Protein AF-A0A3M1NIL3-F1 (afdb_monomer_lite)

Secondary structure (DSSP, 8-state):
--------------TT--------------EEEE--SSGGG--HHHHHHHHTSSS-EEEEEE-HHHHHHHHHTT-HHHHHHHHTSSGGGTTTTT---HHHHHHHHHHHHHHHHGGGT------S-GGGS-EEEEE-TTS-EEEEEEEE-SSHHHHHHHHHHHHHHHHHTT-

Radius of gyration: 20.97 Å; chains: 1; bounding box: 66×28×51 Å

Structure (mmCIF, N/CA/C/O backbone):
data_AF-A0A3M1NIL3-F1
#
_entry.id   AF-A0A3M1NIL3-F1
#
loop_
_atom_site.group_PDB
_atom_site.id
_atom_site.type_symbol
_atom_site.label_atom_id
_atom_site.label_alt_id
_atom_site.label_comp_id
_atom_site.label_asym_id
_atom_site.label_entity_id
_atom_site.label_seq_id
_atom_site.pdbx_PDB_ins_code
_atom_site.Cartn_x
_atom_site.Cartn_y
_atom_site.Cartn_z
_atom_site.occupancy
_atom_site.B_iso_or_equiv
_atom_site.auth_seq_id
_atom_site.auth_comp_id
_atom_site.auth_asym_id
_atom_site.auth_atom_id
_atom_site.pdbx_PDB_model_num
ATOM 1 N N . MET A 1 1 ? -38.775 -13.464 -5.225 1.00 39.12 1 MET A N 1
ATOM 2 C CA . MET A 1 1 ? -39.521 -13.575 -3.953 1.00 39.12 1 MET A CA 1
ATOM 3 C C . MET A 1 1 ? -38.497 -13.479 -2.825 1.00 39.12 1 MET A C 1
ATOM 5 O O . MET A 1 1 ? -37.779 -14.438 -2.595 1.00 39.12 1 MET A O 1
ATOM 9 N N . GLY A 1 2 ? -38.300 -12.293 -2.242 1.00 37.50 2 GLY A N 1
ATOM 10 C CA . GLY A 1 2 ? -37.271 -12.039 -1.225 1.00 37.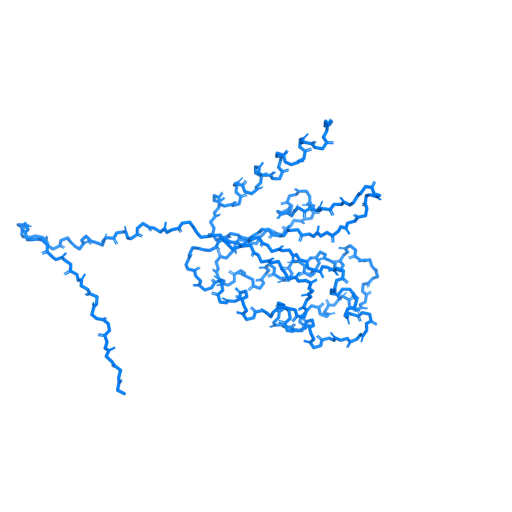50 2 GLY A CA 1
ATOM 11 C C . GLY A 1 2 ? -37.900 -11.367 -0.010 1.00 37.50 2 GLY A C 1
ATOM 12 O O . GLY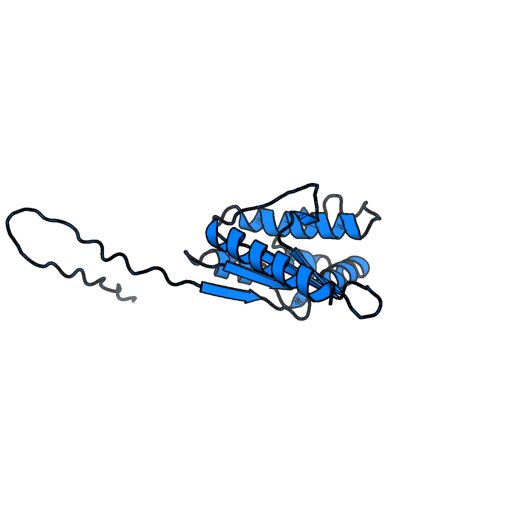 A 1 2 ? -38.488 -10.297 -0.135 1.00 37.50 2 GLY A O 1
ATOM 13 N N . MET A 1 3 ? -37.832 -12.029 1.143 1.00 33.31 3 MET A N 1
ATOM 14 C CA . MET A 1 3 ? -38.324 -11.519 2.425 1.00 33.31 3 MET A CA 1
ATOM 15 C C . MET A 1 3 ? -37.466 -10.335 2.903 1.00 33.31 3 MET A C 1
ATOM 17 O O . MET A 1 3 ? -36.238 -10.430 2.851 1.00 33.31 3 MET A O 1
ATOM 21 N N . PRO A 1 4 ? -38.051 -9.250 3.442 1.00 44.62 4 PRO A N 1
ATOM 22 C CA . PRO A 1 4 ? -37.269 -8.211 4.089 1.00 44.62 4 PRO A CA 1
ATOM 23 C C . PRO A 1 4 ? -36.916 -8.634 5.522 1.00 44.62 4 PRO A C 1
ATOM 25 O O . PRO A 1 4 ? -37.775 -9.039 6.309 1.00 44.62 4 PRO A O 1
ATOM 28 N N . ILE A 1 5 ? -35.638 -8.504 5.876 1.00 45.06 5 ILE A N 1
ATOM 29 C CA . ILE A 1 5 ? -35.123 -8.714 7.233 1.00 45.06 5 ILE A CA 1
ATOM 30 C C . ILE A 1 5 ? -35.705 -7.619 8.142 1.00 45.06 5 ILE A C 1
ATOM 32 O O . ILE A 1 5 ? -35.347 -6.443 8.037 1.00 45.06 5 ILE A O 1
ATOM 36 N N . LYS A 1 6 ? -36.617 -7.990 9.048 1.00 42.59 6 LYS A N 1
ATOM 37 C CA . LYS A 1 6 ? -37.174 -7.073 10.053 1.00 42.59 6 LYS A CA 1
ATOM 38 C C . LYS A 1 6 ? -36.101 -6.720 11.089 1.00 42.59 6 LYS A C 1
ATOM 40 O O . LYS A 1 6 ? -35.757 -7.536 11.937 1.00 42.59 6 LYS A O 1
ATOM 45 N N . LYS A 1 7 ? -35.612 -5.475 11.074 1.00 44.44 7 LYS A N 1
ATOM 46 C CA . LYS A 1 7 ? -34.838 -4.900 12.188 1.00 44.44 7 LYS A CA 1
ATOM 47 C C . LYS A 1 7 ? -35.743 -4.794 13.426 1.00 44.44 7 LYS A C 1
ATOM 49 O O . LYS A 1 7 ? -36.651 -3.965 13.442 1.00 44.44 7 LYS A O 1
ATOM 54 N N . SER A 1 8 ? -35.516 -5.600 14.466 1.00 42.59 8 SER A N 1
ATOM 55 C CA . SER A 1 8 ? -36.271 -5.474 15.720 1.00 42.59 8 SER A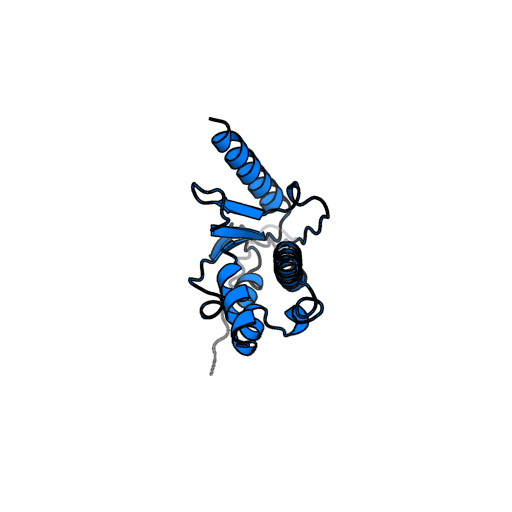 CA 1
ATOM 56 C C . SER A 1 8 ? -35.770 -4.265 16.517 1.00 42.59 8 SER A C 1
ATOM 58 O O . SER A 1 8 ? -34.682 -4.299 17.094 1.00 42.59 8 SER A O 1
ATOM 60 N N . ARG A 1 9 ? -36.557 -3.188 16.566 1.00 46.97 9 ARG A N 1
ATOM 61 C CA . ARG A 1 9 ? -36.348 -2.086 17.515 1.00 46.97 9 ARG A CA 1
ATOM 62 C C . ARG A 1 9 ? -37.021 -2.462 18.837 1.00 46.97 9 ARG A C 1
ATOM 64 O O . ARG A 1 9 ? -38.234 -2.646 18.867 1.00 46.97 9 ARG A O 1
ATOM 71 N N . ARG A 1 10 ? -36.254 -2.591 19.924 1.00 53.38 10 ARG A N 1
ATOM 72 C CA . ARG A 1 10 ? -36.818 -2.746 21.275 1.00 53.38 10 ARG A CA 1
ATOM 73 C C . ARG A 1 10 ? -37.186 -1.364 21.807 1.00 53.38 10 ARG A C 1
ATOM 75 O O . ARG A 1 10 ? -36.309 -0.540 22.034 1.00 53.38 10 ARG A O 1
ATOM 82 N N . PHE A 1 11 ? -38.479 -1.126 21.997 1.00 43.75 11 PHE A N 1
ATOM 83 C CA . PHE A 1 11 ? -39.001 0.058 22.671 1.00 43.75 11 PHE A CA 1
ATOM 84 C C . PHE A 1 11 ? -39.294 -0.292 24.130 1.00 43.75 11 PHE A C 1
ATOM 86 O O . PHE A 1 11 ? -40.070 -1.204 24.402 1.00 43.75 11 PHE A O 1
ATOM 93 N N . VAL A 1 12 ? -38.679 0.427 25.069 1.00 51.00 12 VAL A N 1
ATOM 94 C CA . VAL A 1 12 ? -39.013 0.345 26.497 1.00 51.00 12 VAL A CA 1
ATOM 95 C C . VAL A 1 12 ? -39.760 1.617 26.874 1.00 51.00 12 VAL A C 1
ATOM 97 O O . VAL A 1 12 ? -39.297 2.725 26.613 1.00 51.00 12 VAL A O 1
ATOM 100 N N . ARG A 1 13 ? -40.948 1.456 27.458 1.00 37.19 13 ARG A N 1
ATOM 101 C CA . ARG A 1 13 ? -41.857 2.552 27.795 1.00 37.19 13 ARG A CA 1
ATOM 102 C C . ARG A 1 13 ? -41.525 3.080 29.197 1.00 37.19 13 ARG A C 1
ATOM 104 O O . ARG A 1 13 ? -41.830 2.421 30.185 1.00 37.19 13 ARG A O 1
ATOM 111 N N . ARG A 1 14 ? -40.938 4.275 29.296 1.00 42.56 14 ARG A N 1
ATOM 112 C CA . ARG A 1 14 ? -40.959 5.112 30.512 1.00 42.56 14 ARG A CA 1
ATOM 113 C C . ARG A 1 14 ? -41.290 6.552 30.103 1.00 42.56 14 ARG A C 1
ATOM 115 O O . ARG A 1 14 ? -40.636 7.092 29.224 1.00 42.56 14 ARG A O 1
ATOM 122 N N . SER A 1 15 ? -42.374 7.080 30.677 1.00 48.31 15 SER A N 1
ATOM 123 C CA . SER A 1 15 ? -42.879 8.470 30.648 1.00 48.31 15 SER A CA 1
ATOM 124 C C . SER A 1 15 ? -42.486 9.376 29.460 1.00 48.31 15 SER A C 1
ATOM 126 O O . SER A 1 15 ? -41.380 9.902 29.388 1.00 48.31 15 SER A O 1
ATOM 128 N N . THR A 1 16 ? -43.465 9.616 28.584 1.00 44.72 16 THR A N 1
ATOM 129 C CA . THR A 1 16 ? -43.720 10.841 27.784 1.00 44.72 16 THR A CA 1
ATOM 130 C C . THR A 1 16 ? -42.608 11.482 26.939 1.00 44.72 16 THR A C 1
ATOM 132 O O . THR A 1 16 ? -42.825 12.555 26.381 1.00 44.72 16 THR A O 1
ATOM 135 N N . LYS A 1 17 ? -41.463 10.833 26.722 1.00 39.94 17 LYS A N 1
ATOM 136 C CA . LYS A 1 17 ? -40.488 11.273 25.713 1.00 39.94 17 LYS A CA 1
ATOM 137 C C . LYS A 1 17 ? -39.913 10.063 24.986 1.00 39.94 17 LYS A C 1
ATOM 139 O O . LYS A 1 17 ? -39.274 9.209 25.595 1.00 39.94 17 LYS A O 1
ATOM 144 N N . TRP A 1 18 ? -40.154 9.977 23.678 1.00 42.78 18 TRP A N 1
ATOM 145 C CA . TRP A 1 18 ? -39.521 8.975 22.823 1.00 42.78 18 TRP A CA 1
ATOM 146 C C . TRP A 1 18 ? -38.035 9.314 22.699 1.00 42.78 18 TRP A C 1
ATOM 148 O O . TRP A 1 18 ? -37.637 10.100 21.845 1.00 42.78 18 TRP A O 1
ATOM 158 N N . ILE A 1 19 ? -37.203 8.749 23.570 1.00 50.81 19 ILE A N 1
ATOM 159 C CA . ILE A 1 19 ? -35.760 8.720 23.347 1.00 50.81 19 ILE A CA 1
ATOM 160 C C . ILE A 1 19 ? -35.505 7.470 22.516 1.00 50.81 19 ILE A C 1
ATOM 162 O O . ILE A 1 19 ? -35.615 6.347 23.010 1.00 50.81 19 ILE A O 1
ATOM 166 N N . ALA A 1 20 ? -35.207 7.658 21.232 1.00 45.84 20 ALA A N 1
ATOM 167 C CA . ALA A 1 20 ? -34.585 6.607 20.450 1.00 45.84 20 ALA A CA 1
ATOM 168 C C . ALA A 1 20 ? -33.218 6.337 21.084 1.00 45.84 20 ALA A C 1
ATOM 170 O O . ALA A 1 20 ? -32.259 7.070 20.859 1.00 45.84 20 ALA A O 1
ATOM 171 N N . ILE A 1 21 ? -33.134 5.307 21.922 1.00 49.81 21 ILE A N 1
ATOM 172 C CA . ILE A 1 21 ? -31.847 4.740 22.292 1.00 49.81 21 ILE A CA 1
ATOM 173 C C . ILE A 1 21 ? -31.420 3.965 21.050 1.00 49.81 21 ILE A C 1
ATOM 175 O O . ILE A 1 21 ? -31.774 2.799 20.871 1.00 49.81 21 ILE A O 1
ATOM 179 N N . GLU A 1 22 ? -30.729 4.642 20.133 1.00 49.47 22 GLU A N 1
ATOM 180 C CA . GLU A 1 22 ? -29.873 3.930 19.199 1.00 49.47 22 GLU A CA 1
ATOM 181 C C . GLU A 1 22 ? -28.929 3.105 20.063 1.00 49.47 22 GLU A C 1
ATOM 183 O O . GLU A 1 22 ? -28.050 3.634 20.746 1.00 49.47 22 GLU A O 1
ATOM 188 N N . ALA A 1 23 ? -29.146 1.793 20.089 1.00 48.16 23 ALA A N 1
ATOM 189 C CA . ALA A 1 23 ? -28.122 0.888 20.548 1.00 48.16 23 ALA A CA 1
ATOM 190 C C . ALA A 1 23 ? -26.914 1.158 19.648 1.00 48.16 23 ALA A C 1
ATOM 192 O O . ALA A 1 23 ? -26.902 0.747 18.486 1.00 48.16 23 ALA A O 1
ATOM 193 N N . LYS A 1 24 ? -25.928 1.897 20.171 1.00 54.00 24 LYS A N 1
ATOM 194 C CA . LYS A 1 24 ? -24.574 1.943 19.626 1.00 54.00 24 LYS A CA 1
ATOM 195 C C . LYS A 1 24 ? -24.124 0.486 19.608 1.00 54.00 24 LYS A C 1
ATOM 197 O O . LYS A 1 24 ? -23.657 -0.032 20.617 1.00 54.00 24 LYS A O 1
ATOM 202 N N . CYS A 1 25 ? -24.351 -0.207 18.494 1.00 46.06 25 CYS A N 1
ATOM 203 C CA . CYS A 1 25 ? -23.734 -1.498 18.254 1.00 46.06 25 CYS A CA 1
ATOM 204 C C . CYS A 1 25 ? -22.241 -1.206 18.320 1.00 46.06 25 CYS A C 1
ATOM 206 O O . CYS A 1 25 ? -21.727 -0.475 17.470 1.00 46.06 25 CYS A O 1
ATOM 208 N N . GLY A 1 26 ? -21.595 -1.637 19.407 1.00 57.47 26 GLY A N 1
ATOM 209 C CA . GLY A 1 26 ? -20.176 -1.411 19.633 1.00 57.47 26 GLY A CA 1
ATOM 210 C C . GLY A 1 26 ? -19.441 -1.847 18.378 1.00 57.47 26 GLY A C 1
ATOM 211 O O . GLY A 1 26 ? -19.541 -3.002 17.977 1.00 57.47 26 GLY A O 1
ATOM 212 N N . GLY A 1 27 ? -18.816 -0.900 17.680 1.00 68.00 27 GLY A N 1
ATOM 213 C CA . GLY A 1 27 ? -18.130 -1.234 16.442 1.00 68.00 27 GLY A CA 1
ATOM 214 C C . GLY A 1 27 ? -16.987 -2.187 16.764 1.00 68.00 27 GLY A C 1
ATOM 215 O O . GLY A 1 27 ? -16.198 -1.893 17.660 1.00 68.00 27 GLY A O 1
ATOM 216 N N . SER A 1 28 ? -16.904 -3.309 16.053 1.00 74.75 28 SER A N 1
ATOM 217 C CA . SER A 1 28 ? -15.765 -4.213 16.169 1.00 74.75 28 SER A CA 1
ATOM 218 C C . SER A 1 28 ? -14.495 -3.544 15.638 1.00 74.75 28 SER A C 1
ATOM 220 O O . SER A 1 28 ? -14.544 -2.701 14.733 1.00 74.75 28 SER A O 1
ATOM 222 N N . LEU A 1 29 ? -13.358 -3.911 16.227 1.00 83.94 29 LEU A N 1
ATOM 223 C CA . LEU A 1 29 ? -12.047 -3.680 15.636 1.00 83.94 29 LEU A CA 1
ATOM 224 C C . LEU A 1 29 ? -11.828 -4.788 14.605 1.00 83.94 29 LEU A C 1
ATOM 226 O O . LEU A 1 29 ? -11.695 -5.947 14.989 1.00 83.94 29 LEU A O 1
ATOM 230 N N . ASN A 1 30 ? -11.829 -4.447 13.317 1.00 92.62 30 ASN A N 1
ATOM 231 C CA . ASN A 1 30 ? -11.536 -5.410 12.259 1.00 92.62 30 ASN A CA 1
ATOM 232 C C . ASN A 1 30 ? -10.206 -5.042 11.607 1.00 92.62 30 ASN A C 1
ATOM 234 O O . ASN A 1 30 ? -9.999 -3.890 11.224 1.00 92.62 30 ASN A O 1
ATOM 238 N N . LEU A 1 31 ? -9.335 -6.037 11.487 1.00 95.00 31 LEU A N 1
ATOM 239 C CA . LEU A 1 31 ? -8.041 -5.944 10.832 1.00 95.00 31 LEU A CA 1
ATOM 240 C C . LEU A 1 31 ? -7.935 -7.102 9.843 1.00 95.00 31 LEU A C 1
ATOM 242 O O . LEU A 1 31 ? -8.099 -8.257 10.235 1.00 95.00 31 LEU A O 1
ATOM 246 N N . ALA A 1 32 ? -7.645 -6.796 8.584 1.00 96.81 32 ALA A N 1
ATOM 247 C CA . ALA A 1 32 ? -7.315 -7.795 7.578 1.00 96.81 32 ALA A CA 1
ATOM 248 C C . ALA A 1 32 ? -5.810 -7.773 7.294 1.00 96.81 32 ALA A C 1
ATOM 250 O O . ALA A 1 32 ? -5.231 -6.715 7.041 1.00 96.81 32 ALA A O 1
ATOM 251 N N . PHE A 1 33 ? -5.185 -8.947 7.301 1.00 96.56 33 PHE A N 1
ATOM 252 C CA . PHE A 1 33 ? -3.857 -9.133 6.734 1.00 96.56 33 PHE A CA 1
ATOM 253 C C . PHE A 1 33 ? -4.014 -9.700 5.323 1.00 96.56 33 PHE A C 1
ATOM 255 O O . PHE A 1 33 ? -4.592 -10.770 5.147 1.00 96.56 33 PHE A O 1
ATOM 262 N N . VAL A 1 34 ? -3.567 -8.944 4.324 1.00 96.56 34 VAL A N 1
ATOM 263 C CA . VAL A 1 34 ? -3.663 -9.301 2.909 1.00 96.56 34 VAL A CA 1
ATOM 264 C C . VAL A 1 34 ? -2.271 -9.671 2.421 1.00 96.56 34 VAL A C 1
ATOM 266 O O . VAL A 1 34 ? -1.412 -8.798 2.292 1.00 96.56 34 VAL A O 1
ATOM 269 N N . ASP A 1 35 ? -2.065 -10.956 2.158 1.00 94.94 35 ASP A N 1
ATOM 270 C CA . ASP A 1 35 ? -0.761 -11.523 1.817 1.00 94.94 35 ASP A CA 1
ATOM 271 C C . ASP A 1 35 ? -0.832 -12.319 0.509 1.00 94.94 35 ASP A C 1
ATOM 273 O O . ASP A 1 35 ? -1.070 -13.526 0.534 1.00 94.94 35 ASP A O 1
ATOM 277 N N . PRO A 1 36 ? -0.738 -11.647 -0.649 1.00 93.56 36 PRO A N 1
ATOM 278 C CA . PRO A 1 36 ? -0.718 -12.340 -1.928 1.00 93.56 36 PRO A CA 1
ATOM 279 C C . PRO A 1 36 ? 0.664 -12.940 -2.219 1.00 93.56 36 PRO A C 1
ATOM 281 O O . PRO A 1 36 ? 1.681 -12.302 -1.933 1.00 93.56 36 PRO A O 1
ATOM 284 N N . GLU A 1 37 ? 0.720 -14.116 -2.858 1.00 88.31 37 GLU A N 1
ATOM 285 C CA . GLU A 1 37 ? 2.000 -14.682 -3.317 1.00 88.31 37 GLU A CA 1
ATOM 286 C C . GLU A 1 37 ? 2.601 -13.828 -4.446 1.00 88.31 37 GLU A C 1
ATOM 288 O O . GLU A 1 37 ? 3.811 -13.579 -4.490 1.00 88.31 37 GLU A O 1
ATOM 293 N N . GLY A 1 38 ? 1.746 -13.299 -5.324 1.00 90.19 38 GLY A N 1
ATOM 294 C CA . GLY A 1 38 ? 2.108 -12.312 -6.332 1.00 90.19 38 GLY A CA 1
ATOM 295 C C . GLY A 1 38 ? 0.961 -11.365 -6.700 1.00 90.19 38 GLY A C 1
ATOM 296 O O . GLY A 1 38 ? -0.160 -11.496 -6.220 1.00 90.19 38 GLY A O 1
ATOM 297 N N . PRO A 1 39 ? 1.205 -10.381 -7.584 1.00 91.38 39 PRO A N 1
ATOM 298 C CA . PRO A 1 39 ? 0.168 -9.439 -8.008 1.00 91.38 39 PRO A CA 1
ATOM 299 C C . PRO A 1 39 ? -0.995 -10.118 -8.743 1.00 91.38 39 PRO A C 1
ATOM 301 O O . PRO A 1 39 ? -2.079 -9.549 -8.808 1.00 91.38 39 PRO A O 1
ATOM 304 N N . GLU A 1 40 ? -0.771 -11.321 -9.278 1.00 94.12 40 GLU A N 1
ATOM 305 C CA . GLU A 1 40 ? -1.784 -12.123 -9.972 1.00 94.12 40 GLU A CA 1
ATOM 306 C C . GLU A 1 40 ? -2.897 -12.594 -9.019 1.00 94.12 40 GLU A C 1
ATOM 308 O O . GLU A 1 40 ? -4.055 -12.689 -9.422 1.00 94.12 40 GLU A O 1
ATOM 313 N N . ASP A 1 41 ? -2.568 -12.806 -7.739 1.00 93.38 41 ASP A N 1
ATOM 314 C CA . ASP A 1 41 ? -3.482 -13.380 -6.741 1.00 93.38 41 ASP A CA 1
ATOM 315 C C . ASP A 1 41 ? -4.362 -12.333 -6.048 1.00 93.38 41 ASP A C 1
ATOM 317 O O . ASP A 1 41 ? -5.309 -12.673 -5.334 1.00 93.38 41 ASP A O 1
ATOM 321 N N . LEU A 1 42 ? -4.067 -11.042 -6.240 1.00 94.94 42 LEU A N 1
ATOM 322 C CA . LEU A 1 42 ? -4.809 -9.952 -5.616 1.00 94.94 42 LEU A CA 1
ATOM 323 C C . LEU A 1 42 ? -5.408 -9.018 -6.657 1.00 94.94 42 LEU A C 1
ATOM 325 O O . LEU A 1 42 ? -4.759 -8.105 -7.155 1.00 94.94 42 LEU A O 1
ATOM 329 N N . ASN A 1 43 ? -6.703 -9.186 -6.907 1.00 96.31 43 ASN A N 1
ATOM 330 C CA . ASN A 1 43 ? -7.481 -8.216 -7.663 1.00 96.31 43 ASN A CA 1
ATOM 331 C C . ASN A 1 43 ? -7.903 -7.036 -6.769 1.00 96.31 43 ASN A C 1
ATOM 333 O O . ASN A 1 43 ? -8.333 -7.233 -5.626 1.00 96.31 43 ASN A O 1
ATOM 337 N N . TRP A 1 44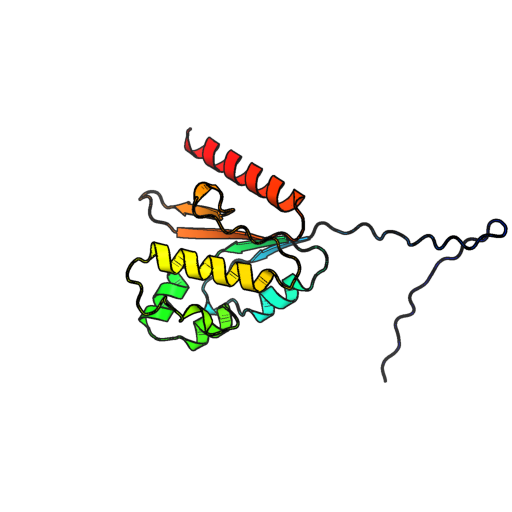 ? -7.892 -5.820 -7.320 1.00 97.62 44 TRP A N 1
ATOM 338 C CA . TRP A 1 44 ? -8.397 -4.617 -6.654 1.00 97.62 44 TRP A CA 1
ATOM 339 C C . TRP A 1 44 ? -9.811 -4.787 -6.094 1.00 97.62 44 TRP A C 1
ATOM 341 O O . TRP A 1 44 ? -10.136 -4.226 -5.050 1.00 97.62 44 TRP A O 1
ATOM 351 N N . HIS A 1 45 ? -10.660 -5.588 -6.744 1.00 97.06 45 HIS A N 1
ATOM 352 C CA . HIS A 1 45 ? -12.005 -5.889 -6.267 1.00 97.06 45 HIS A CA 1
ATOM 353 C C . HIS A 1 45 ? -12.010 -6.420 -4.825 1.00 97.06 45 HIS A C 1
ATOM 355 O O . HIS A 1 45 ? -12.875 -6.030 -4.043 1.00 97.06 45 HIS A O 1
ATOM 361 N N . THR A 1 46 ? -11.040 -7.252 -4.442 1.00 97.12 46 THR A N 1
ATOM 362 C CA . THR A 1 46 ? -10.925 -7.787 -3.077 1.00 97.12 46 THR A CA 1
ATOM 363 C C . THR A 1 46 ? -10.663 -6.669 -2.074 1.00 97.12 46 THR A C 1
ATOM 365 O O . THR A 1 46 ? -11.378 -6.538 -1.079 1.00 97.12 46 THR A O 1
ATOM 368 N N . ILE A 1 47 ? -9.694 -5.801 -2.372 1.00 97.75 47 ILE A N 1
ATOM 369 C CA . ILE A 1 47 ? -9.383 -4.637 -1.537 1.00 97.75 47 ILE A CA 1
ATOM 370 C C . ILE A 1 47 ? -10.562 -3.674 -1.472 1.00 97.75 47 ILE A C 1
ATOM 372 O O . ILE A 1 47 ? -10.907 -3.197 -0.396 1.00 97.75 47 ILE A O 1
ATOM 376 N N . HIS A 1 48 ? -11.230 -3.438 -2.598 1.00 97.56 48 HIS A N 1
ATOM 377 C CA . HIS A 1 48 ? -12.439 -2.634 -2.662 1.00 97.56 48 HIS A CA 1
ATOM 378 C C . HIS A 1 48 ? -13.532 -3.174 -1.728 1.00 97.56 48 HIS A C 1
ATOM 380 O O . HIS A 1 48 ? -14.128 -2.405 -0.979 1.00 97.56 48 HIS A O 1
ATOM 386 N N . ARG A 1 49 ? -13.777 -4.490 -1.715 1.00 97.69 49 ARG A N 1
ATOM 387 C CA . ARG A 1 49 ? -14.767 -5.110 -0.817 1.00 97.69 49 ARG A CA 1
ATOM 388 C C . ARG A 1 49 ? -14.397 -4.949 0.653 1.00 97.69 49 ARG A C 1
ATOM 390 O O . ARG A 1 49 ? -15.261 -4.586 1.449 1.00 97.69 49 ARG A O 1
ATOM 397 N N . LEU A 1 50 ? -13.130 -5.160 1.008 1.00 96.88 50 LEU A N 1
ATOM 398 C CA . LEU A 1 50 ? -12.640 -4.920 2.370 1.00 96.88 50 LEU A CA 1
ATOM 399 C C . LEU A 1 50 ? -12.789 -3.442 2.759 1.00 96.88 50 LEU A C 1
ATOM 401 O O . LEU A 1 50 ? -13.274 -3.131 3.845 1.00 96.88 50 LEU A O 1
ATOM 405 N N . ALA A 1 51 ? -12.476 -2.533 1.837 1.00 96.31 51 ALA A N 1
ATOM 406 C CA . ALA A 1 51 ? -12.599 -1.095 2.024 1.00 96.31 51 ALA A CA 1
ATOM 407 C C . ALA A 1 51 ? -14.054 -0.622 2.192 1.00 96.31 51 ALA A C 1
ATOM 409 O O . ALA A 1 51 ? -14.278 0.433 2.779 1.00 96.31 51 ALA A O 1
ATOM 410 N N . GLN A 1 52 ? -15.059 -1.378 1.742 1.00 95.06 52 GLN A N 1
ATOM 411 C CA . GLN A 1 52 ? -16.473 -1.059 1.988 1.00 95.06 52 GLN A CA 1
ATOM 412 C C . GLN A 1 52 ? -16.922 -1.369 3.427 1.00 95.06 52 GLN A C 1
ATOM 414 O O . GLN A 1 52 ? -17.940 -0.844 3.880 1.00 95.06 52 GLN A O 1
ATOM 419 N N . VAL A 1 53 ? -16.170 -2.179 4.180 1.00 93.12 53 VAL A N 1
ATOM 420 C CA . VAL A 1 53 ? -16.476 -2.460 5.588 1.00 93.12 53 VAL A CA 1
ATOM 421 C C . VAL A 1 53 ? -16.252 -1.197 6.425 1.00 93.12 53 VAL A C 1
ATOM 423 O O . VAL A 1 53 ? -15.214 -0.542 6.335 1.00 93.12 53 VAL A O 1
ATOM 426 N N . ASN A 1 54 ? -17.238 -0.837 7.254 1.00 88.31 54 ASN A N 1
ATOM 427 C CA . ASN A 1 54 ? -17.263 0.447 7.967 1.00 88.31 54 ASN A CA 1
ATOM 428 C C . ASN A 1 54 ? -16.011 0.694 8.832 1.00 88.31 54 ASN A C 1
ATOM 430 O O . ASN A 1 54 ? -15.448 1.782 8.813 1.00 88.31 54 ASN A O 1
ATOM 434 N N . ARG A 1 55 ? -15.552 -0.326 9.566 1.00 89.56 55 ARG A N 1
ATOM 435 C CA . ARG A 1 55 ? -14.340 -0.274 10.397 1.00 89.56 55 ARG A CA 1
ATOM 436 C C . ARG A 1 55 ? -13.407 -1.397 9.979 1.00 89.56 55 ARG A C 1
ATOM 438 O O . ARG A 1 55 ? -13.551 -2.492 10.498 1.00 89.56 55 ARG A O 1
ATOM 445 N N . MET A 1 56 ? -12.522 -1.160 9.022 1.00 94.62 56 MET A N 1
ATOM 446 C CA . MET A 1 56 ? -11.565 -2.164 8.558 1.00 94.62 56 MET A CA 1
ATOM 447 C C . MET A 1 56 ? -10.204 -1.515 8.387 1.00 94.62 56 MET A C 1
ATOM 449 O O . MET A 1 56 ? -10.039 -0.661 7.519 1.00 94.62 56 MET A O 1
ATOM 453 N N . ASP A 1 57 ? -9.243 -1.947 9.185 1.00 94.88 57 ASP A N 1
ATOM 454 C CA . ASP A 1 57 ? -7.837 -1.652 8.953 1.00 94.88 57 ASP A CA 1
ATOM 455 C C . ASP A 1 57 ? -7.235 -2.772 8.105 1.00 94.88 57 ASP A C 1
ATOM 457 O O . ASP A 1 57 ? -7.687 -3.920 8.159 1.00 94.88 57 ASP A O 1
ATOM 461 N N . MET A 1 58 ? -6.228 -2.457 7.296 1.00 96.25 58 MET A N 1
ATOM 462 C CA . MET A 1 58 ? -5.552 -3.463 6.481 1.00 96.25 58 MET A CA 1
ATOM 463 C C . MET A 1 58 ? -4.039 -3.339 6.615 1.00 96.25 58 MET A C 1
ATOM 465 O O . MET A 1 58 ? -3.486 -2.241 6.543 1.00 96.25 58 MET A O 1
ATOM 469 N N . ILE A 1 59 ? -3.379 -4.485 6.762 1.00 95.44 59 ILE A N 1
ATOM 470 C CA . ILE A 1 59 ? -1.944 -4.647 6.529 1.00 95.44 59 ILE A CA 1
ATOM 471 C C . ILE A 1 59 ? -1.822 -5.423 5.226 1.00 95.44 59 ILE A C 1
ATOM 473 O O . ILE A 1 59 ? -2.331 -6.534 5.125 1.00 95.44 59 ILE A O 1
ATOM 477 N N . ILE A 1 60 ? -1.174 -4.841 4.225 1.00 95.00 60 ILE A N 1
ATOM 478 C CA . ILE A 1 60 ? -1.062 -5.438 2.895 1.00 95.00 60 ILE A CA 1
ATOM 479 C C . ILE A 1 60 ? 0.413 -5.699 2.618 1.00 95.00 60 ILE A C 1
ATOM 481 O O . ILE A 1 60 ? 1.225 -4.770 2.653 1.00 95.00 60 ILE A O 1
ATOM 485 N N . ASN A 1 61 ? 0.759 -6.952 2.336 1.00 94.25 61 ASN A N 1
ATOM 486 C CA . ASN A 1 61 ? 2.057 -7.298 1.786 1.00 94.25 61 ASN A CA 1
ATOM 487 C C . ASN A 1 61 ? 2.092 -6.880 0.312 1.00 94.25 61 ASN A C 1
ATOM 489 O O . ASN A 1 61 ? 1.468 -7.502 -0.542 1.00 94.25 61 ASN A O 1
ATOM 493 N N . PHE A 1 62 ? 2.767 -5.770 0.016 1.00 93.19 62 PHE A N 1
ATOM 494 C CA . PHE A 1 62 ? 2.769 -5.171 -1.312 1.00 93.19 62 PHE A CA 1
ATOM 495 C C . PHE A 1 62 ? 3.815 -5.853 -2.219 1.00 93.19 62 PHE A C 1
ATOM 497 O O . PHE A 1 62 ? 5.024 -5.649 -2.011 1.00 93.19 62 PHE A O 1
ATOM 504 N N . PRO A 1 63 ? 3.400 -6.605 -3.263 1.00 91.44 63 PRO A N 1
ATOM 505 C CA . PRO A 1 63 ? 4.263 -7.511 -4.028 1.00 91.44 63 PRO A CA 1
ATOM 506 C C . PRO A 1 63 ? 5.127 -6.772 -5.068 1.00 91.44 63 PRO A C 1
ATOM 508 O O . PRO A 1 63 ? 5.044 -7.005 -6.272 1.00 91.44 63 PRO A O 1
ATOM 511 N N . THR A 1 64 ? 5.994 -5.861 -4.615 1.00 88.62 64 THR A N 1
ATOM 512 C CA . THR A 1 64 ? 6.780 -4.965 -5.490 1.00 88.62 64 THR A CA 1
ATOM 513 C C . THR A 1 64 ? 7.617 -5.722 -6.528 1.00 88.62 64 THR A C 1
ATOM 515 O O . THR A 1 64 ? 7.697 -5.311 -7.688 1.00 88.62 64 THR A O 1
ATOM 518 N N . SER A 1 65 ? 8.276 -6.808 -6.117 1.00 86.81 65 SER A N 1
ATOM 519 C CA . SER A 1 65 ? 9.099 -7.635 -7.008 1.00 86.81 65 SER A CA 1
ATOM 520 C C . SER A 1 65 ? 8.248 -8.318 -8.079 1.00 86.81 65 SER A C 1
ATOM 522 O O . SER A 1 65 ? 8.642 -8.348 -9.243 1.00 86.81 65 SER A O 1
ATOM 524 N N . GLY A 1 66 ? 7.057 -8.795 -7.710 1.00 89.88 66 GLY A N 1
ATOM 525 C CA . GLY A 1 66 ? 6.076 -9.343 -8.639 1.00 89.88 66 GLY A CA 1
ATOM 526 C C . GLY A 1 66 ? 5.620 -8.309 -9.665 1.00 89.88 66 GLY A C 1
ATOM 527 O O . GLY A 1 66 ? 5.704 -8.573 -10.859 1.00 89.88 66 GLY A O 1
ATOM 528 N N . ILE A 1 67 ? 5.248 -7.100 -9.224 1.00 90.88 67 ILE A N 1
ATOM 529 C CA . ILE A 1 67 ? 4.838 -6.008 -10.129 1.00 90.88 67 ILE A CA 1
ATOM 530 C C . ILE A 1 67 ? 5.977 -5.663 -11.097 1.00 90.88 67 ILE A C 1
ATOM 532 O O . ILE A 1 67 ? 5.755 -5.496 -12.291 1.00 90.88 67 ILE A O 1
ATOM 536 N N . THR A 1 68 ? 7.216 -5.612 -10.600 1.00 88.81 68 THR A N 1
ATOM 537 C CA . THR A 1 68 ? 8.401 -5.322 -11.424 1.00 88.81 68 THR A CA 1
ATOM 538 C C . THR A 1 68 ? 8.632 -6.398 -12.490 1.00 88.81 68 THR A C 1
ATOM 540 O O . THR A 1 68 ? 9.006 -6.073 -13.614 1.00 88.81 68 THR A O 1
ATOM 543 N N . ARG A 1 69 ? 8.391 -7.671 -12.158 1.00 89.44 69 ARG A N 1
ATOM 544 C CA . ARG A 1 69 ? 8.507 -8.798 -13.094 1.00 89.44 69 ARG A CA 1
ATOM 545 C C . ARG A 1 69 ? 7.432 -8.749 -14.176 1.00 89.44 69 ARG A C 1
ATOM 547 O O . ARG A 1 69 ? 7.776 -8.843 -15.345 1.00 89.44 69 ARG A O 1
ATOM 554 N N . LEU A 1 70 ? 6.173 -8.543 -13.784 1.00 91.00 70 LEU A N 1
ATOM 555 C CA . LEU A 1 70 ? 5.050 -8.410 -14.719 1.00 91.00 70 LEU A CA 1
ATOM 556 C C . LEU A 1 70 ? 5.238 -7.227 -15.665 1.00 91.00 70 LEU A C 1
ATOM 558 O O . LEU A 1 70 ? 4.938 -7.317 -16.850 1.00 91.00 70 LEU A O 1
ATOM 562 N N . PHE A 1 71 ? 5.784 -6.130 -15.141 1.00 85.56 71 PHE A N 1
ATOM 563 C CA . PHE A 1 71 ? 6.157 -4.974 -15.936 1.00 85.56 71 PHE A CA 1
ATOM 564 C C . PHE A 1 71 ? 7.234 -5.311 -16.977 1.00 85.56 71 PHE A C 1
ATOM 566 O O . PHE A 1 71 ? 7.095 -4.931 -18.133 1.00 85.56 71 PHE A O 1
ATOM 573 N N . ALA A 1 72 ? 8.286 -6.038 -16.587 1.00 86.88 72 ALA A N 1
ATOM 574 C CA . ALA A 1 72 ? 9.363 -6.437 -17.495 1.00 86.88 72 ALA A CA 1
ATOM 575 C C . ALA A 1 72 ? 8.914 -7.442 -18.571 1.00 86.88 72 ALA A C 1
ATOM 577 O O . ALA A 1 72 ? 9.494 -7.468 -19.650 1.00 86.88 72 ALA A O 1
ATOM 578 N N . SER A 1 73 ? 7.894 -8.255 -18.287 1.00 90.31 73 SER A N 1
ATOM 579 C CA . SER A 1 73 ? 7.282 -9.184 -19.246 1.00 90.31 73 SER A CA 1
ATOM 580 C C . SER A 1 73 ? 6.100 -8.585 -20.016 1.00 90.31 73 SER A C 1
ATOM 582 O O . SER A 1 73 ? 5.345 -9.337 -20.623 1.00 90.31 73 SER A O 1
ATOM 584 N N . GLU A 1 74 ? 5.879 -7.271 -19.921 1.00 89.00 74 GLU A N 1
ATOM 585 C CA . GLU A 1 74 ? 4.768 -6.553 -20.566 1.00 89.00 74 GLU A CA 1
ATOM 586 C C . GLU A 1 74 ? 3.361 -7.100 -20.237 1.00 89.00 74 GLU A C 1
ATOM 588 O O . GLU A 1 74 ? 2.388 -6.845 -20.947 1.00 89.00 74 GLU A O 1
ATOM 593 N N . ASN A 1 75 ? 3.212 -7.811 -19.112 1.00 91.56 75 ASN A N 1
ATOM 594 C CA . ASN A 1 75 ? 1.928 -8.334 -18.641 1.00 91.56 75 ASN A CA 1
ATOM 595 C C . ASN A 1 75 ? 1.164 -7.240 -17.880 1.00 91.56 75 ASN A C 1
ATOM 597 O O . ASN A 1 75 ? 0.979 -7.282 -16.661 1.00 91.56 75 ASN A O 1
ATOM 601 N N . TYR A 1 76 ? 0.762 -6.207 -18.615 1.00 92.69 76 TYR A N 1
ATOM 602 C CA . TYR A 1 76 ? 0.137 -5.021 -18.042 1.00 92.69 76 TYR A CA 1
ATOM 603 C C . TYR A 1 76 ? -1.292 -5.269 -17.558 1.00 92.69 76 TYR A C 1
ATOM 605 O O . TYR A 1 76 ? -1.703 -4.655 -16.580 1.00 92.69 76 TYR A O 1
ATOM 613 N N . GLU A 1 77 ? -2.022 -6.202 -18.172 1.00 94.88 77 GLU A N 1
ATOM 614 C CA . GLU A 1 77 ? -3.396 -6.536 -17.775 1.00 94.88 77 GLU A CA 1
ATOM 615 C C . GLU A 1 77 ? -3.463 -7.033 -16.322 1.00 94.88 77 GLU A C 1
ATOM 617 O O . GLU A 1 77 ? -4.358 -6.667 -15.558 1.00 94.88 77 GLU A O 1
ATOM 622 N N . THR A 1 78 ? -2.488 -7.842 -15.910 1.00 94.88 78 THR A N 1
ATOM 623 C CA . THR A 1 78 ? -2.421 -8.355 -14.536 1.00 94.88 78 THR A CA 1
ATOM 624 C C . THR A 1 78 ? -2.127 -7.237 -13.539 1.00 94.88 78 THR A C 1
ATOM 626 O O . THR A 1 78 ? -2.721 -7.175 -12.462 1.00 94.88 78 THR A O 1
ATOM 629 N N . VAL A 1 79 ? -1.269 -6.290 -13.919 1.00 94.50 79 VAL A N 1
ATOM 630 C CA . VAL A 1 79 ? -0.979 -5.110 -13.098 1.00 94.50 79 VAL A CA 1
ATOM 631 C C . VAL A 1 79 ? -2.204 -4.184 -13.023 1.00 94.50 79 VAL A C 1
ATOM 633 O O . VAL A 1 79 ? -2.532 -3.699 -11.940 1.00 94.50 79 VAL A O 1
ATOM 636 N N . ASP A 1 80 ? -2.950 -4.012 -14.119 1.00 95.81 80 ASP A N 1
ATOM 637 C CA . ASP A 1 80 ? -4.210 -3.257 -14.125 1.00 95.81 80 ASP A CA 1
ATOM 638 C C . ASP A 1 80 ? -5.246 -3.886 -13.184 1.00 95.81 80 ASP A C 1
ATOM 640 O O . ASP A 1 80 ? -5.914 -3.168 -12.441 1.00 95.81 80 ASP A O 1
ATOM 644 N N . LYS A 1 81 ? -5.361 -5.223 -13.157 1.00 96.88 81 LYS A N 1
ATOM 645 C CA . LYS A 1 81 ? -6.244 -5.947 -12.221 1.00 96.88 81 LYS A CA 1
ATOM 646 C C . LYS A 1 81 ? -5.843 -5.723 -10.765 1.00 96.88 81 LYS A C 1
ATOM 648 O O . LYS A 1 81 ? -6.725 -5.557 -9.921 1.00 96.88 81 LYS A O 1
ATOM 653 N N . PHE A 1 82 ? -4.544 -5.683 -10.475 1.00 96.25 82 PHE A N 1
ATOM 654 C CA . PHE A 1 82 ? -4.021 -5.427 -9.133 1.00 96.25 82 PHE A CA 1
ATOM 655 C C . PHE A 1 82 ? -4.349 -4.008 -8.639 1.00 96.25 82 PHE A C 1
ATOM 657 O O . PHE A 1 82 ? -4.865 -3.837 -7.535 1.00 96.25 82 PHE A O 1
ATOM 664 N N . PHE A 1 83 ? -4.113 -2.978 -9.461 1.00 95.75 83 PHE A N 1
ATOM 665 C CA . PHE A 1 83 ? -4.417 -1.582 -9.097 1.00 95.75 83 PHE A CA 1
ATOM 666 C C . PHE A 1 83 ? -5.897 -1.199 -9.284 1.00 95.75 83 PHE A C 1
ATOM 668 O O . PHE A 1 83 ? -6.377 -0.225 -8.691 1.00 95.75 83 PHE A O 1
ATOM 675 N N . GLY A 1 84 ? -6.625 -1.942 -10.118 1.00 96.38 84 GLY A N 1
ATOM 676 C CA . GLY A 1 84 ? -7.982 -1.624 -10.560 1.00 96.38 84 GLY A CA 1
ATOM 677 C C . GLY A 1 84 ? -8.053 -0.396 -11.471 1.00 96.38 84 GLY A C 1
ATOM 678 O O . GLY A 1 84 ? -9.083 0.276 -11.491 1.00 96.38 84 GLY A O 1
ATOM 679 N N . THR A 1 85 ? -6.945 -0.053 -12.130 1.00 95.81 85 THR A N 1
ATOM 680 C CA . THR A 1 85 ? -6.762 1.105 -13.022 1.00 95.81 85 THR A CA 1
ATOM 681 C C . THR A 1 85 ? -5.479 0.913 -13.837 1.00 95.81 85 THR A C 1
ATOM 683 O O . THR A 1 85 ? -4.620 0.135 -13.429 1.00 95.81 85 THR A O 1
ATOM 686 N N . ASP A 1 86 ? -5.318 1.637 -14.943 1.00 94.44 86 ASP A N 1
ATOM 687 C CA . ASP A 1 86 ? -4.092 1.705 -15.748 1.00 94.44 86 ASP A CA 1
ATOM 688 C C . ASP A 1 86 ? -3.195 2.911 -15.385 1.00 94.44 86 ASP A C 1
ATOM 690 O O . ASP A 1 86 ? -2.079 3.048 -15.893 1.00 94.44 86 ASP A O 1
ATOM 694 N N . GLU A 1 87 ? -3.634 3.765 -14.450 1.00 93.62 87 GLU A N 1
ATOM 695 C CA . GLU A 1 87 ? -2.912 4.968 -14.002 1.00 93.62 87 GLU A CA 1
ATOM 696 C C . GLU A 1 87 ? -1.482 4.683 -13.526 1.00 93.62 87 GLU A C 1
ATOM 698 O O . GLU A 1 87 ? -0.607 5.545 -13.619 1.00 93.62 87 GLU A O 1
ATOM 703 N N . TRP A 1 88 ? -1.209 3.467 -13.043 1.00 91.00 88 TRP A N 1
ATOM 704 C CA . TRP A 1 88 ? 0.120 3.058 -12.582 1.00 91.00 88 TRP A CA 1
ATOM 705 C C . TRP A 1 88 ? 1.178 3.131 -13.693 1.00 91.00 88 TRP A C 1
ATOM 707 O O . TRP A 1 88 ? 2.372 3.246 -13.394 1.00 91.00 88 TRP A O 1
ATOM 717 N N . ARG A 1 89 ? 0.764 3.094 -14.967 1.00 89.19 89 ARG A N 1
ATOM 718 C CA . ARG A 1 89 ? 1.638 3.223 -16.142 1.00 89.19 89 ARG A CA 1
ATOM 719 C C . ARG A 1 89 ? 2.204 4.634 -16.276 1.00 89.19 89 ARG A C 1
ATOM 721 O O . ARG A 1 89 ? 3.340 4.804 -16.734 1.00 89.19 89 ARG A O 1
ATOM 728 N N . GLN A 1 90 ? 1.434 5.644 -15.863 1.00 82.75 90 GLN A N 1
ATOM 729 C CA . GLN A 1 90 ? 1.787 7.049 -16.040 1.00 82.75 90 GLN A CA 1
ATOM 730 C C . GLN A 1 90 ? 3.095 7.362 -15.312 1.00 82.75 90 GLN A C 1
ATOM 732 O O . GLN A 1 90 ? 3.245 7.123 -14.116 1.00 82.75 90 GLN A O 1
ATOM 737 N N . ASN A 1 91 ? 4.073 7.887 -16.053 1.00 67.88 91 ASN A N 1
ATOM 738 C CA . ASN A 1 91 ? 5.414 8.245 -15.576 1.00 67.88 91 ASN A CA 1
ATOM 739 C C . ASN A 1 91 ? 6.274 7.079 -15.044 1.00 67.88 91 ASN A C 1
ATOM 741 O O . ASN A 1 91 ? 7.472 7.263 -14.855 1.00 67.88 91 ASN A O 1
ATOM 745 N N . THR A 1 92 ? 5.724 5.880 -14.843 1.00 79.62 92 THR A N 1
ATOM 746 C CA . THR A 1 92 ? 6.478 4.674 -14.454 1.00 79.62 92 THR A CA 1
ATOM 747 C C . THR A 1 92 ? 7.246 4.087 -15.637 1.00 79.62 92 THR A C 1
ATOM 749 O O . THR A 1 92 ? 8.379 3.640 -15.459 1.00 79.62 92 THR A O 1
ATOM 752 N N . LEU A 1 93 ? 6.666 4.135 -16.845 1.00 75.94 93 LEU A N 1
ATOM 753 C CA . LEU A 1 93 ? 7.294 3.623 -18.072 1.00 75.94 93 LEU A CA 1
ATOM 754 C C . LEU A 1 93 ? 8.617 4.324 -18.410 1.00 75.94 93 LEU A C 1
ATOM 756 O O . LEU A 1 93 ? 9.521 3.700 -18.949 1.00 75.94 93 LEU A O 1
ATOM 760 N N . ARG A 1 94 ? 8.731 5.611 -18.064 1.00 78.31 94 ARG A N 1
ATOM 761 C CA . ARG A 1 94 ? 9.904 6.455 -18.350 1.00 78.31 94 ARG A CA 1
ATOM 762 C C . ARG A 1 94 ? 10.849 6.617 -17.161 1.00 78.31 94 ARG A C 1
ATOM 764 O O . ARG A 1 94 ? 11.884 7.253 -17.287 1.00 78.31 94 ARG A O 1
ATOM 771 N N . GLU A 1 95 ? 10.469 6.107 -15.993 1.00 86.44 95 GLU A N 1
ATOM 772 C CA . GLU A 1 95 ? 11.313 6.160 -14.805 1.00 86.44 95 GLU A CA 1
ATOM 773 C C . GLU A 1 95 ? 12.330 5.017 -14.863 1.00 86.44 95 GLU A C 1
ATOM 775 O O . GLU A 1 95 ? 11.976 3.890 -15.198 1.00 86.44 95 GLU A O 1
ATOM 780 N N . GLU A 1 96 ? 13.580 5.265 -14.497 1.00 83.44 96 GLU A N 1
ATOM 781 C CA . GLU A 1 96 ? 14.603 4.211 -14.426 1.00 83.44 96 GLU A CA 1
ATOM 782 C C . GLU A 1 96 ? 14.843 3.777 -12.979 1.00 83.44 96 GLU A C 1
ATOM 784 O O . GLU A 1 96 ? 15.137 2.612 -12.695 1.00 83.44 96 GLU A O 1
ATOM 789 N N . LYS A 1 97 ? 14.633 4.682 -12.015 1.00 86.75 97 LYS A N 1
ATOM 790 C CA . LYS A 1 97 ? 14.904 4.409 -10.605 1.00 86.75 97 LYS A CA 1
ATOM 791 C C . LYS A 1 97 ? 13.802 3.535 -10.009 1.00 86.75 97 LYS A C 1
ATOM 793 O O . LYS A 1 97 ? 12.703 3.999 -9.699 1.00 86.75 97 LYS A O 1
ATOM 798 N N . ALA A 1 98 ? 14.129 2.273 -9.730 1.00 82.62 98 ALA A N 1
ATOM 799 C CA . ALA A 1 98 ? 13.213 1.307 -9.110 1.00 82.62 98 ALA A CA 1
ATOM 800 C C . ALA A 1 98 ? 12.593 1.804 -7.788 1.00 82.62 98 ALA A C 1
ATOM 802 O O . ALA A 1 98 ? 11.438 1.509 -7.482 1.00 82.62 98 ALA A O 1
ATOM 803 N N . ALA A 1 99 ? 13.342 2.589 -7.004 1.00 82.19 99 ALA A N 1
ATOM 804 C CA . ALA A 1 99 ? 12.834 3.183 -5.770 1.00 82.19 99 ALA A CA 1
ATOM 805 C C . ALA A 1 99 ? 11.702 4.191 -6.010 1.00 82.19 99 ALA A C 1
ATOM 807 O O . ALA A 1 99 ? 10.714 4.181 -5.275 1.00 82.19 99 ALA A O 1
ATOM 808 N N . VAL A 1 100 ? 11.817 5.003 -7.064 1.00 85.19 100 VAL A N 1
ATOM 809 C CA . VAL A 1 100 ? 10.805 5.994 -7.442 1.00 85.19 100 VAL A CA 1
ATOM 810 C C . VAL A 1 100 ? 9.559 5.300 -7.993 1.00 85.19 100 VAL A C 1
ATOM 812 O O . VAL A 1 100 ? 8.453 5.637 -7.574 1.00 85.19 100 VAL A O 1
ATOM 815 N N . LYS A 1 101 ? 9.718 4.271 -8.842 1.00 87.56 101 LYS A N 1
ATOM 816 C CA . LYS A 1 101 ? 8.588 3.446 -9.322 1.00 87.56 101 LYS A CA 1
ATOM 817 C C . LYS A 1 101 ? 7.785 2.862 -8.166 1.00 87.56 101 LYS A C 1
ATOM 819 O O . LYS A 1 101 ? 6.577 3.059 -8.089 1.00 87.56 101 LYS A O 1
ATOM 824 N N . ARG A 1 102 ? 8.472 2.207 -7.224 1.00 85.94 102 ARG A N 1
ATOM 825 C CA . ARG A 1 102 ? 7.845 1.608 -6.039 1.00 85.94 102 ARG A CA 1
ATOM 826 C C . ARG A 1 102 ? 7.055 2.633 -5.233 1.00 85.94 102 ARG A C 1
ATOM 828 O O . ARG A 1 102 ? 5.926 2.351 -4.847 1.00 85.94 102 ARG A O 1
ATOM 835 N N . ARG A 1 103 ? 7.650 3.801 -4.972 1.00 86.44 103 ARG A N 1
ATOM 836 C CA . ARG A 1 103 ? 6.992 4.887 -4.238 1.00 86.44 103 ARG A CA 1
ATOM 837 C C . ARG A 1 103 ? 5.696 5.295 -4.937 1.00 86.44 103 ARG A C 1
ATOM 839 O O . ARG A 1 103 ? 4.640 5.235 -4.321 1.00 86.44 103 ARG A O 1
ATOM 846 N N . ARG A 1 104 ? 5.760 5.571 -6.244 1.00 88.81 104 ARG A N 1
ATOM 847 C CA . ARG A 1 104 ? 4.589 5.932 -7.060 1.00 88.81 104 ARG A CA 1
ATOM 848 C C . ARG A 1 104 ? 3.498 4.860 -7.042 1.00 88.81 104 ARG A C 1
ATOM 850 O O . ARG A 1 104 ? 2.324 5.204 -6.944 1.00 88.81 104 ARG A O 1
ATOM 857 N N . TRP A 1 105 ? 3.871 3.583 -7.101 1.00 91.00 105 TRP A N 1
ATOM 858 C CA . TRP A 1 105 ? 2.932 2.464 -7.007 1.00 91.00 105 TRP A CA 1
ATOM 859 C C . TRP A 1 105 ? 2.210 2.418 -5.662 1.00 91.00 105 TRP A C 1
ATOM 861 O O . TRP A 1 105 ? 0.984 2.350 -5.631 1.00 91.00 105 TRP A O 1
ATOM 871 N N . ILE A 1 106 ? 2.947 2.498 -4.554 1.00 90.62 106 ILE A N 1
ATOM 872 C CA . ILE A 1 106 ? 2.351 2.494 -3.212 1.00 90.62 106 ILE A CA 1
ATOM 873 C C . ILE A 1 106 ? 1.448 3.719 -3.019 1.00 90.62 106 ILE A C 1
ATOM 875 O O . ILE A 1 106 ? 0.333 3.587 -2.512 1.00 90.62 106 ILE A O 1
ATOM 879 N N . ASP A 1 107 ? 1.895 4.895 -3.459 1.00 90.06 107 ASP A N 1
ATOM 880 C CA . ASP A 1 107 ? 1.131 6.136 -3.328 1.00 90.06 107 ASP A CA 1
ATOM 881 C C . ASP A 1 107 ? -0.161 6.084 -4.145 1.00 90.06 107 ASP A C 1
ATOM 883 O O . ASP A 1 107 ? -1.219 6.462 -3.644 1.00 90.06 107 ASP A O 1
ATOM 887 N N . LEU A 1 108 ? -0.111 5.560 -5.374 1.00 92.06 108 LEU A N 1
ATOM 888 C CA . LEU A 1 108 ? -1.310 5.309 -6.170 1.00 92.06 108 LEU A CA 1
ATOM 889 C C . LEU A 1 108 ? -2.267 4.369 -5.434 1.00 92.06 108 LEU A C 1
ATOM 891 O O . LEU A 1 108 ? -3.448 4.687 -5.298 1.00 92.06 108 LEU A O 1
ATOM 895 N N . TYR A 1 109 ? -1.760 3.250 -4.918 1.00 92.31 109 TYR A N 1
ATOM 896 C CA . TYR A 1 109 ? -2.575 2.266 -4.209 1.00 92.31 109 TYR A CA 1
ATOM 897 C C . TYR A 1 109 ? -3.269 2.868 -2.979 1.00 92.31 109 TYR A C 1
ATOM 899 O O . TYR A 1 109 ? -4.452 2.628 -2.742 1.00 92.31 109 TYR A O 1
ATOM 907 N N . ARG A 1 110 ? -2.563 3.715 -2.220 1.00 91.88 110 ARG A N 1
ATOM 908 C CA . ARG A 1 110 ? -3.134 4.454 -1.084 1.00 91.88 110 ARG A CA 1
ATOM 909 C C . ARG A 1 110 ? -4.161 5.493 -1.519 1.00 91.88 110 ARG A C 1
ATOM 911 O O . ARG A 1 110 ? -5.240 5.545 -0.937 1.00 91.88 110 ARG A O 1
ATOM 918 N N . ARG A 1 111 ? -3.871 6.295 -2.548 1.00 92.69 111 ARG A N 1
ATOM 919 C CA . ARG A 1 111 ? -4.824 7.288 -3.081 1.00 92.69 111 ARG A CA 1
ATOM 920 C C . ARG A 1 111 ? -6.125 6.635 -3.526 1.00 92.69 111 ARG A C 1
ATOM 922 O O . ARG A 1 111 ? -7.196 7.157 -3.247 1.00 92.69 111 ARG A O 1
ATOM 929 N N . ARG A 1 112 ? -6.046 5.452 -4.136 1.00 94.88 112 ARG A N 1
ATOM 930 C CA . ARG A 1 112 ? -7.217 4.653 -4.518 1.00 94.88 112 ARG A CA 1
ATOM 931 C C . ARG A 1 112 ? -8.084 4.239 -3.321 1.00 94.88 112 ARG A C 1
ATOM 933 O O . ARG A 1 112 ? -9.274 4.006 -3.503 1.00 94.88 112 ARG A O 1
ATOM 940 N N . LEU A 1 113 ? -7.526 4.175 -2.109 1.00 95.06 113 LEU A N 1
ATOM 941 C CA . LEU A 1 113 ? -8.263 3.882 -0.875 1.00 95.06 113 LEU A CA 1
ATOM 942 C C . LEU A 1 113 ? -8.898 5.121 -0.225 1.00 95.06 113 LEU A C 1
ATOM 944 O O . LEU A 1 113 ? -9.849 4.982 0.545 1.00 95.06 113 LEU A O 1
ATOM 948 N N . GLN A 1 114 ? -8.418 6.325 -0.548 1.00 94.44 114 GLN A N 1
ATOM 949 C CA . GLN A 1 114 ? -8.899 7.583 0.032 1.00 94.44 114 GLN A CA 1
ATOM 950 C C . GLN A 1 114 ? -10.425 7.770 -0.067 1.00 94.44 114 GLN A C 1
ATOM 952 O O . GLN A 1 114 ? -11.030 8.132 0.944 1.00 94.44 114 GLN A O 1
ATOM 957 N N . PRO A 1 115 ? -11.096 7.467 -1.203 1.00 95.44 115 PRO A N 1
ATOM 958 C CA . PRO A 1 115 ? -12.549 7.623 -1.317 1.00 95.44 115 PRO A CA 1
ATOM 959 C C . PRO A 1 115 ? -13.357 6.757 -0.339 1.00 95.44 115 PRO A C 1
ATOM 961 O O . PRO A 1 115 ? -14.529 7.033 -0.104 1.00 95.44 115 PRO A O 1
ATOM 964 N N . TYR A 1 116 ? -12.747 5.723 0.252 1.00 95.50 116 TYR A N 1
ATOM 965 C CA . TYR A 1 116 ? -13.385 4.834 1.230 1.00 95.50 116 TYR A CA 1
ATOM 966 C C . TYR A 1 116 ? -13.134 5.258 2.687 1.00 95.50 116 TYR A C 1
ATOM 968 O O . TYR A 1 116 ? -13.459 4.508 3.613 1.00 95.50 116 TYR A O 1
ATOM 976 N N . GLY A 1 117 ? -12.558 6.447 2.895 1.00 94.38 117 GLY A N 1
ATOM 977 C CA . GLY A 1 117 ? -12.294 7.028 4.211 1.00 94.38 117 GLY A CA 1
ATOM 978 C C . GLY A 1 117 ? -10.954 6.628 4.824 1.00 94.38 117 GLY A C 1
ATOM 979 O O . GLY A 1 117 ? -10.757 6.845 6.013 1.00 94.38 117 GLY A O 1
ATOM 980 N N . TYR A 1 118 ? -10.042 6.030 4.051 1.00 94.50 118 TYR A N 1
ATOM 981 C CA . TYR A 1 118 ? -8.690 5.743 4.533 1.00 94.50 118 TYR A CA 1
ATOM 982 C C . TYR A 1 118 ? -7.829 7.000 4.545 1.00 94.50 118 TYR A C 1
ATOM 984 O O . TYR A 1 118 ? -7.859 7.806 3.612 1.00 94.50 118 TYR A O 1
ATOM 992 N N . HIS A 1 119 ? -7.005 7.126 5.579 1.00 89.75 119 HIS A N 1
ATOM 993 C CA . HIS A 1 119 ? -6.021 8.192 5.657 1.00 89.75 119 HIS A CA 1
ATOM 994 C C . HIS A 1 119 ? -4.862 7.912 4.706 1.00 89.75 119 HIS A C 1
ATOM 996 O O . HIS A 1 119 ? -4.248 6.843 4.730 1.00 89.75 119 HIS A O 1
ATOM 1002 N N . VAL A 1 120 ? -4.536 8.904 3.885 1.00 81.38 120 VAL A N 1
ATOM 1003 C CA . VAL A 1 120 ? -3.383 8.853 2.994 1.00 81.38 120 VAL A CA 1
ATOM 1004 C C . VAL A 1 120 ? -2.290 9.726 3.587 1.00 81.38 120 VAL A C 1
ATOM 1006 O O . VAL A 1 120 ? -2.433 10.942 3.667 1.00 81.38 120 VAL A O 1
ATOM 1009 N N . VAL A 1 121 ? -1.185 9.099 3.983 1.00 73.38 121 VAL A N 1
ATOM 1010 C CA . VAL A 1 121 ? 0.055 9.814 4.289 1.00 73.38 121 VAL A CA 1
ATOM 1011 C C . VAL A 1 121 ? 0.923 9.786 3.044 1.00 73.38 121 VAL A C 1
ATOM 1013 O O . VAL A 1 121 ? 1.449 8.736 2.673 1.00 73.38 121 VAL A O 1
ATOM 1016 N N . THR A 1 122 ? 1.063 10.942 2.405 1.00 65.81 122 THR A N 1
ATOM 1017 C CA . THR A 1 122 ? 2.107 11.203 1.413 1.00 65.81 122 THR A CA 1
ATOM 1018 C C . THR A 1 122 ? 3.146 12.107 2.060 1.00 65.81 122 THR A C 1
ATOM 1020 O O . THR A 1 122 ? 2.807 13.195 2.516 1.00 65.81 122 THR A O 1
ATOM 1023 N N . SER A 1 123 ? 4.394 11.654 2.121 1.00 63.31 123 SER A N 1
ATOM 1024 C CA . SER A 1 123 ? 5.517 12.417 2.663 1.00 63.31 123 SER A CA 1
ATOM 1025 C C . SER A 1 123 ? 6.743 12.209 1.784 1.00 63.31 123 SER A C 1
ATOM 1027 O O . SER A 1 123 ? 6.973 11.101 1.292 1.00 63.31 123 SER A O 1
ATOM 1029 N N . GLU A 1 124 ? 7.531 13.266 1.610 1.00 57.97 124 GLU A N 1
ATOM 1030 C CA . GLU A 1 124 ? 8.877 13.174 1.036 1.00 57.97 124 GLU A CA 1
ATOM 1031 C C . GLU A 1 124 ? 9.841 12.467 2.002 1.00 57.97 124 GLU A C 1
ATOM 1033 O O . GLU A 1 124 ? 10.759 11.766 1.573 1.00 57.97 124 GLU A O 1
ATOM 1038 N N . ASP A 1 125 ? 9.582 12.568 3.310 1.00 59.09 125 ASP A N 1
ATOM 1039 C CA . ASP A 1 125 ? 10.275 11.790 4.328 1.00 59.09 125 ASP A CA 1
ATOM 1040 C C . ASP A 1 125 ? 9.731 10.357 4.360 1.00 59.09 125 ASP A C 1
ATOM 1042 O O . ASP A 1 125 ? 8.659 10.071 4.902 1.00 59.09 125 ASP A O 1
ATOM 1046 N N . VAL A 1 126 ? 10.519 9.440 3.799 1.00 60.12 126 VAL A N 1
ATOM 1047 C CA . VAL A 1 126 ? 10.218 8.006 3.746 1.00 60.12 126 VAL A CA 1
ATOM 1048 C C . VAL A 1 126 ? 10.101 7.379 5.138 1.00 60.12 126 VAL A C 1
ATOM 1050 O O . VAL A 1 126 ? 9.407 6.377 5.292 1.00 60.12 126 VAL A O 1
ATOM 1053 N N . SER A 1 127 ? 10.738 7.954 6.161 1.00 57.22 127 SER A N 1
ATOM 1054 C CA . SER A 1 127 ? 10.665 7.451 7.536 1.00 57.22 127 SER A CA 1
ATOM 1055 C C . SER A 1 127 ? 9.326 7.749 8.220 1.00 57.22 127 SER A C 1
ATOM 1057 O O . SER A 1 127 ? 8.936 7.009 9.128 1.00 57.22 127 SER A O 1
ATOM 1059 N N . ALA A 1 128 ? 8.608 8.766 7.730 1.00 60.00 128 ALA A N 1
ATOM 1060 C CA . ALA A 1 128 ? 7.240 9.102 8.119 1.00 60.00 128 ALA A CA 1
ATOM 1061 C C . ALA A 1 128 ? 6.191 8.255 7.377 1.00 60.00 128 ALA A C 1
ATOM 1063 O O . ALA A 1 128 ? 4.995 8.311 7.681 1.00 60.00 128 ALA A O 1
ATOM 1064 N N . LEU A 1 129 ? 6.618 7.467 6.386 1.00 68.88 129 LEU A N 1
ATOM 1065 C CA . LEU A 1 129 ? 5.729 6.580 5.656 1.00 68.88 129 LEU A CA 1
ATOM 1066 C C . LEU A 1 129 ? 5.479 5.340 6.502 1.00 68.88 129 LEU A C 1
ATOM 1068 O O . LEU A 1 129 ? 6.397 4.703 7.014 1.00 68.88 129 LEU A O 1
ATOM 1072 N N . ARG A 1 130 ? 4.198 5.006 6.647 1.00 75.31 130 ARG A N 1
ATOM 1073 C CA . ARG A 1 130 ? 3.679 3.926 7.498 1.00 75.31 130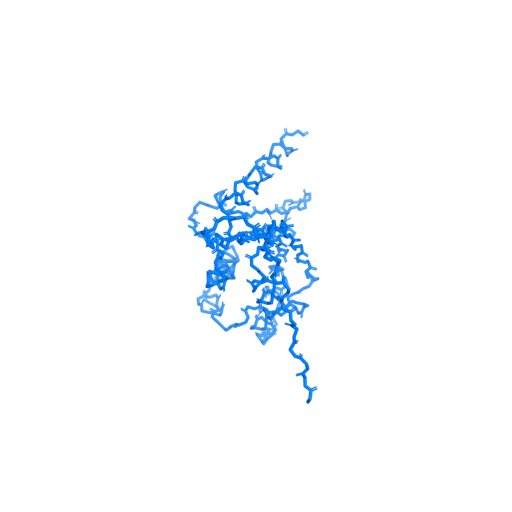 ARG A CA 1
ATOM 1074 C C . ARG A 1 130 ? 3.939 2.549 6.889 1.00 75.31 130 ARG A C 1
ATOM 1076 O O . ARG A 1 130 ? 3.021 1.767 6.646 1.00 75.31 130 ARG A O 1
ATOM 1083 N N . GLU A 1 131 ? 5.197 2.288 6.575 1.00 86.25 131 GLU A N 1
ATOM 1084 C CA . GLU A 1 131 ? 5.674 1.156 5.796 1.00 86.25 131 GLU A CA 1
ATOM 1085 C C . GLU A 1 131 ? 6.712 0.390 6.594 1.00 86.25 131 GLU A C 1
ATOM 1087 O O . GLU A 1 131 ? 7.683 0.958 7.096 1.00 86.25 131 GLU A O 1
ATOM 1092 N N . TYR A 1 132 ? 6.539 -0.925 6.661 1.00 88.06 132 TYR A N 1
ATOM 1093 C CA . TYR A 1 132 ? 7.590 -1.801 7.145 1.00 88.06 132 TYR A CA 1
ATOM 1094 C C . TYR A 1 132 ? 8.311 -2.427 5.957 1.00 88.06 132 TYR A C 1
ATOM 1096 O O . TYR A 1 132 ? 7.702 -3.108 5.133 1.00 88.06 132 TYR A O 1
ATOM 1104 N N . ILE A 1 133 ? 9.623 -2.207 5.881 1.00 86.31 133 ILE A N 1
ATOM 1105 C CA . ILE A 1 133 ? 10.477 -2.797 4.853 1.00 86.31 133 ILE A CA 1
ATOM 1106 C C . ILE A 1 133 ? 11.241 -3.969 5.467 1.00 86.31 133 ILE A C 1
ATOM 1108 O O . ILE A 1 133 ? 12.230 -3.792 6.195 1.00 86.31 133 ILE A O 1
ATOM 1112 N N . ALA A 1 134 ? 10.794 -5.177 5.136 1.00 82.12 134 ALA A N 1
ATOM 1113 C CA . ALA A 1 134 ? 11.515 -6.390 5.472 1.00 82.12 134 ALA A CA 1
ATOM 1114 C C . ALA A 1 134 ? 12.725 -6.541 4.558 1.00 82.12 134 ALA A C 1
ATOM 1116 O O . ALA A 1 134 ? 12.651 -6.327 3.344 1.00 82.12 134 ALA A O 1
ATOM 1117 N N . ARG A 1 135 ? 13.855 -6.915 5.150 1.00 82.75 135 ARG A N 1
ATOM 1118 C CA . ARG A 1 135 ? 15.117 -7.114 4.443 1.00 82.75 135 ARG A CA 1
ATOM 1119 C C . ARG A 1 135 ? 15.716 -8.445 4.857 1.00 82.75 135 ARG A C 1
ATOM 1121 O O . ARG A 1 135 ? 15.559 -8.846 6.007 1.00 82.75 135 ARG A O 1
ATOM 1128 N N . ASN A 1 136 ? 16.385 -9.113 3.928 1.00 80.38 136 ASN A N 1
ATOM 1129 C CA . ASN A 1 136 ? 17.153 -10.313 4.234 1.00 80.38 136 ASN A CA 1
ATOM 1130 C C . ASN A 1 136 ? 18.495 -9.962 4.903 1.00 80.38 136 ASN A C 1
ATOM 1132 O O . ASN A 1 136 ? 18.851 -8.792 5.052 1.00 80.38 136 ASN A O 1
ATOM 1136 N N . SER A 1 137 ? 19.270 -10.989 5.260 1.00 80.81 137 SER A N 1
ATOM 1137 C CA . SER A 1 137 ? 20.603 -10.851 5.868 1.00 80.81 137 SER A CA 1
ATOM 1138 C C . SER A 1 137 ? 21.626 -10.122 4.988 1.00 80.81 137 SER A C 1
ATOM 1140 O O . SER A 1 137 ? 22.605 -9.595 5.500 1.00 80.81 137 SER A O 1
ATOM 1142 N N . ARG A 1 138 ? 21.390 -10.035 3.672 1.00 81.00 138 ARG A N 1
ATOM 1143 C CA . ARG A 1 138 ? 22.204 -9.264 2.713 1.00 81.00 138 ARG A CA 1
ATOM 1144 C C . ARG A 1 138 ? 21.665 -7.846 2.492 1.00 81.00 138 ARG A C 1
ATOM 1146 O O . ARG A 1 138 ? 22.017 -7.199 1.511 1.00 81.00 138 ARG A O 1
ATOM 1153 N N . ASN A 1 139 ? 20.774 -7.379 3.368 1.00 75.31 139 ASN A N 1
ATOM 1154 C CA . ASN A 1 139 ? 20.107 -6.080 3.307 1.00 75.31 139 ASN A CA 1
ATOM 1155 C C . ASN A 1 139 ? 19.227 -5.854 2.054 1.00 75.31 139 ASN A C 1
ATOM 1157 O O . ASN A 1 139 ? 18.730 -4.745 1.822 1.00 75.31 139 ASN A O 1
ATOM 1161 N N . ALA A 1 140 ? 18.977 -6.897 1.258 1.00 74.81 140 ALA A N 1
ATOM 1162 C CA . ALA A 1 140 ? 18.072 -6.826 0.120 1.00 74.81 140 ALA A CA 1
ATOM 1163 C C . ALA A 1 140 ? 16.622 -6.834 0.612 1.00 74.81 140 ALA A C 1
ATOM 1165 O O . ALA A 1 140 ? 16.252 -7.602 1.500 1.00 74.81 140 ALA A O 1
ATOM 1166 N N . GLN A 1 141 ? 15.801 -5.957 0.043 1.00 75.69 141 GLN A N 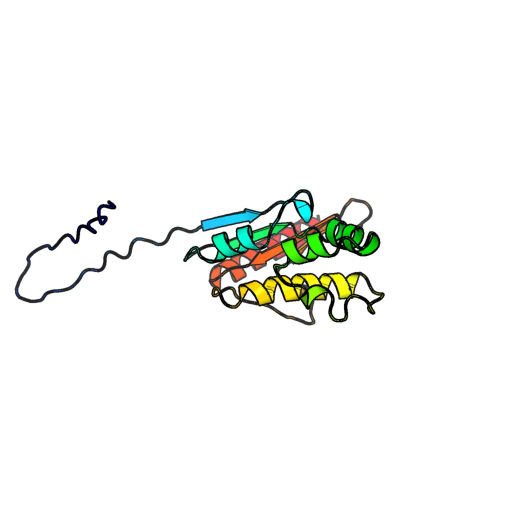1
ATOM 1167 C CA . GLN A 1 141 ? 14.394 -5.817 0.402 1.00 75.69 141 GLN A CA 1
ATOM 1168 C C . GLN A 1 141 ? 13.590 -7.029 -0.082 1.00 75.69 141 GLN A C 1
ATOM 1170 O O . GLN A 1 141 ? 13.605 -7.336 -1.270 1.00 75.69 141 GLN A O 1
ATOM 1175 N N . LEU A 1 142 ? 12.892 -7.691 0.843 1.00 74.31 142 LEU A N 1
ATOM 1176 C CA . LEU A 1 142 ? 12.043 -8.849 0.559 1.00 74.31 142 LEU A CA 1
ATOM 1177 C C . LEU A 1 142 ? 10.610 -8.408 0.264 1.00 74.31 142 LEU A C 1
ATOM 1179 O O . LEU A 1 142 ? 10.097 -8.657 -0.822 1.00 74.31 142 LEU A O 1
ATOM 1183 N N . TYR A 1 143 ? 9.997 -7.698 1.209 1.00 77.00 143 TYR A N 1
ATOM 1184 C CA . TYR A 1 143 ? 8.625 -7.223 1.095 1.00 77.00 143 TYR A CA 1
ATOM 1185 C C . TYR A 1 143 ? 8.430 -5.854 1.747 1.00 77.00 143 TYR A C 1
ATOM 1187 O O . TYR A 1 143 ? 9.195 -5.439 2.625 1.00 77.00 143 TYR A O 1
ATOM 1195 N N . THR A 1 144 ? 7.393 -5.152 1.290 1.00 89.00 144 THR A N 1
ATOM 1196 C CA . THR A 1 144 ? 6.912 -3.909 1.897 1.00 89.00 144 THR A CA 1
ATOM 1197 C C . THR A 1 144 ? 5.536 -4.173 2.478 1.00 89.00 144 THR A C 1
ATOM 1199 O O . THR A 1 144 ? 4.601 -4.422 1.723 1.00 89.00 144 THR A O 1
ATOM 1202 N N . LEU A 1 145 ? 5.389 -4.079 3.797 1.00 92.56 145 LEU A N 1
ATOM 1203 C CA . LEU A 1 145 ? 4.065 -4.039 4.406 1.00 92.56 145 LEU A CA 1
ATOM 1204 C C . LEU A 1 145 ? 3.573 -2.598 4.405 1.00 92.56 145 LEU A C 1
ATOM 1206 O O . LEU A 1 145 ? 4.242 -1.714 4.949 1.00 92.56 145 LEU A O 1
ATOM 1210 N N . ILE A 1 146 ? 2.404 -2.375 3.819 1.00 92.56 146 ILE A N 1
ATOM 1211 C CA . ILE A 1 146 ? 1.694 -1.102 3.909 1.00 92.56 146 ILE A CA 1
ATOM 1212 C C . ILE A 1 146 ? 0.545 -1.257 4.901 1.00 92.56 146 ILE A C 1
ATOM 1214 O O . ILE A 1 146 ? -0.213 -2.222 4.836 1.00 92.56 146 ILE A O 1
ATOM 1218 N N . PHE A 1 147 ? 0.417 -0.304 5.817 1.00 93.50 147 PHE A N 1
ATOM 1219 C CA . PHE A 1 147 ? -0.746 -0.206 6.690 1.00 93.50 147 PHE A CA 1
ATOM 1220 C C . PHE A 1 147 ? -1.661 0.920 6.231 1.00 93.50 147 PHE A C 1
ATOM 1222 O O . PHE A 1 147 ? -1.190 1.995 5.841 1.00 93.50 147 PHE A O 1
ATOM 1229 N N . VAL A 1 148 ? -2.965 0.663 6.284 1.00 93.75 148 VAL A N 1
ATOM 1230 C CA . VAL A 1 148 ? -4.016 1.636 5.992 1.00 93.75 148 VAL A CA 1
ATOM 1231 C C . VAL A 1 148 ? -5.120 1.521 7.037 1.00 93.75 148 VAL A C 1
ATOM 1233 O O . VAL A 1 148 ? -5.617 0.430 7.320 1.00 93.75 148 VAL A O 1
ATOM 1236 N N . SER A 1 149 ? -5.516 2.664 7.592 1.00 93.81 149 SER A N 1
ATOM 1237 C CA . SER A 1 149 ? -6.614 2.772 8.549 1.00 93.81 149 SER A CA 1
ATOM 1238 C C . SER A 1 149 ? -7.573 3.889 8.160 1.00 93.81 149 SER A C 1
ATOM 1240 O O . SER A 1 149 ? -7.190 4.871 7.519 1.00 93.81 149 SER A O 1
ATOM 1242 N N . LYS A 1 150 ? -8.835 3.722 8.559 1.00 92.81 150 LYS A N 1
ATOM 1243 C CA . LYS A 1 150 ? -9.868 4.768 8.494 1.00 92.81 150 LYS A CA 1
ATOM 1244 C C . LYS A 1 150 ? -9.924 5.626 9.759 1.00 92.81 150 LYS A C 1
ATOM 1246 O O . LYS A 1 150 ? -10.805 6.468 9.895 1.00 92.81 150 LYS A O 1
ATOM 1251 N N . HIS A 1 151 ? -9.063 5.344 10.739 1.00 91.06 151 HIS A N 1
ATOM 1252 C CA . HIS A 1 151 ? -9.100 5.974 12.050 1.00 91.06 151 HIS A CA 1
ATOM 1253 C C . HIS A 1 151 ? -7.699 6.392 12.501 1.00 91.06 151 HIS A C 1
ATOM 1255 O O . HIS A 1 151 ? -6.751 5.612 12.460 1.00 91.06 151 HIS A O 1
ATOM 1261 N N . GLU A 1 152 ? -7.570 7.605 13.042 1.00 89.12 152 GLU A N 1
ATOM 1262 C CA . GLU A 1 152 ? -6.267 8.176 13.428 1.00 89.12 152 GLU A CA 1
ATOM 1263 C C . GLU A 1 152 ? -5.571 7.374 14.536 1.00 89.12 152 GLU A C 1
ATOM 1265 O O . GLU A 1 152 ? -4.353 7.395 14.680 1.00 89.12 152 GLU A O 1
ATOM 1270 N N . LEU A 1 153 ? -6.342 6.661 15.359 1.00 90.06 153 LEU A N 1
ATOM 1271 C CA . LEU A 1 153 ? -5.769 5.762 16.364 1.00 90.06 153 LEU A CA 1
ATOM 1272 C C . LEU A 1 153 ? -5.082 4.545 15.739 1.00 90.06 153 LEU A C 1
ATOM 1274 O O . LEU A 1 153 ? -4.034 4.156 16.244 1.00 90.06 153 LEU A O 1
ATOM 1278 N N . GLY A 1 154 ? -5.618 3.968 14.655 1.00 90.19 154 GLY A N 1
ATOM 1279 C CA . GLY A 1 154 ? -4.964 2.846 13.969 1.00 90.19 154 GLY A CA 1
ATOM 1280 C C . GLY A 1 154 ? -3.590 3.261 13.453 1.00 90.19 154 GLY A C 1
ATOM 1281 O O . GLY A 1 154 ? -2.596 2.562 13.625 1.00 90.19 154 GLY A O 1
ATOM 1282 N N . ASP A 1 155 ? -3.516 4.481 12.938 1.00 88.56 155 ASP A N 1
ATOM 1283 C CA . ASP A 1 155 ? -2.281 5.099 12.483 1.00 88.56 155 ASP A CA 1
ATOM 1284 C C . ASP A 1 155 ? -1.234 5.283 13.588 1.00 88.56 155 ASP A C 1
ATOM 1286 O O . ASP A 1 155 ? -0.058 4.974 13.390 1.00 88.56 155 ASP A O 1
ATOM 1290 N N . LYS A 1 156 ? -1.659 5.771 14.760 1.00 89.56 156 LYS A N 1
ATOM 1291 C CA . LYS A 1 156 ? -0.786 5.929 15.934 1.00 89.56 156 LYS A CA 1
ATOM 1292 C C . LYS A 1 156 ? -0.292 4.579 16.449 1.00 89.56 156 LYS A C 1
ATOM 1294 O O . LYS A 1 156 ? 0.884 4.451 16.781 1.00 89.56 156 LYS A O 1
ATOM 1299 N N . LEU A 1 157 ? -1.169 3.572 16.483 1.00 91.38 157 LEU A N 1
ATOM 1300 C CA . LEU A 1 157 ? -0.803 2.209 16.874 1.00 91.38 157 LEU A CA 1
ATOM 1301 C C . LEU A 1 157 ? 0.248 1.633 15.925 1.00 91.38 157 LEU A C 1
ATOM 1303 O O . LEU A 1 157 ? 1.264 1.114 16.382 1.00 91.38 157 LEU A O 1
ATOM 1307 N N . TRP A 1 158 ? 0.040 1.771 14.615 1.00 91.69 158 TRP A N 1
ATOM 1308 C CA . TRP A 1 158 ? 0.998 1.287 13.628 1.00 91.69 158 TRP A CA 1
ATOM 1309 C C . TRP A 1 158 ? 2.349 1.994 13.731 1.00 91.69 158 TRP A C 1
ATOM 1311 O O . TRP A 1 158 ? 3.385 1.336 13.666 1.00 91.69 158 TRP A O 1
ATOM 1321 N N . GLN A 1 159 ? 2.362 3.310 13.961 1.00 90.06 159 GLN A N 1
ATOM 1322 C CA . GLN A 1 159 ? 3.610 4.035 14.200 1.00 90.06 159 GLN A CA 1
ATOM 1323 C C . GLN A 1 159 ? 4.370 3.466 15.407 1.00 90.06 159 GLN A C 1
ATOM 1325 O O . GLN A 1 159 ? 5.559 3.178 15.294 1.00 90.06 159 GLN A O 1
ATOM 1330 N N . GLY A 1 160 ? 3.675 3.203 16.519 1.00 91.12 160 GLY A N 1
ATOM 1331 C CA . GLY A 1 160 ? 4.277 2.568 17.694 1.00 91.12 160 GLY A CA 1
ATOM 1332 C C . GLY A 1 160 ? 4.868 1.184 17.396 1.00 91.12 160 GLY A C 1
ATOM 1333 O O . GLY A 1 160 ? 5.952 0.858 17.880 1.00 91.12 160 GLY A O 1
ATOM 1334 N N . VAL A 1 161 ? 4.210 0.387 16.544 1.00 90.44 161 VAL A N 1
ATOM 1335 C CA . VAL A 1 161 ? 4.752 -0.898 16.064 1.00 90.44 161 VAL A CA 1
ATOM 1336 C C . VAL A 1 161 ? 6.036 -0.690 15.260 1.00 90.44 161 VAL A C 1
ATOM 1338 O O . VAL A 1 161 ? 7.022 -1.391 15.493 1.00 90.44 161 VAL A O 1
ATOM 1341 N N . LEU A 1 162 ? 6.059 0.270 14.331 1.00 89.56 162 LEU A N 1
ATOM 1342 C CA . LEU A 1 162 ? 7.254 0.565 13.535 1.00 89.56 162 LEU A CA 1
ATOM 1343 C C . LEU A 1 162 ? 8.427 1.010 14.414 1.00 89.56 162 LEU A C 1
ATOM 1345 O O . LEU A 1 162 ? 9.554 0.565 14.195 1.00 89.56 162 LEU A O 1
ATOM 1349 N N . ASP A 1 163 ? 8.171 1.844 15.418 1.00 88.56 163 ASP A N 1
ATOM 1350 C CA . ASP A 1 163 ? 9.198 2.330 16.339 1.00 88.56 163 ASP A CA 1
ATOM 1351 C C . ASP A 1 163 ? 9.759 1.190 17.203 1.00 88.56 163 ASP A C 1
ATOM 1353 O O . ASP A 1 163 ? 10.978 1.047 17.324 1.00 88.56 163 ASP A O 1
ATOM 1357 N N . TYR A 1 164 ? 8.893 0.302 17.699 1.00 88.69 164 TYR A N 1
ATOM 1358 C CA . TYR A 1 164 ? 9.305 -0.911 18.410 1.00 88.69 164 TYR A CA 1
ATOM 1359 C C . TYR A 1 164 ? 10.180 -1.832 17.540 1.00 88.69 164 TYR A C 1
ATOM 1361 O O . TYR A 1 164 ? 11.225 -2.321 17.977 1.00 88.69 164 TYR A O 1
ATOM 1369 N N . LEU A 1 165 ? 9.796 -2.047 16.278 1.00 84.81 165 LEU A N 1
ATOM 1370 C CA . LEU A 1 165 ? 10.562 -2.882 15.347 1.00 84.81 165 LEU A CA 1
ATOM 1371 C C . LEU A 1 165 ? 11.924 -2.273 14.990 1.00 84.81 165 LEU A C 1
ATOM 1373 O O . LEU A 1 165 ? 12.888 -3.017 14.793 1.00 84.81 165 LEU A O 1
ATOM 1377 N N . LYS A 1 166 ? 12.029 -0.940 14.919 1.00 80.69 166 LYS A N 1
ATOM 1378 C CA . LYS A 1 166 ? 13.313 -0.244 14.732 1.00 80.69 166 LYS A CA 1
ATOM 1379 C C . LYS A 1 166 ? 14.242 -0.466 15.929 1.00 80.69 166 LYS A C 1
ATOM 1381 O O . LYS A 1 166 ? 15.414 -0.759 15.716 1.00 80.69 166 LYS A O 1
ATOM 1386 N N . GLN A 1 167 ? 13.726 -0.397 17.159 1.00 73.25 167 GLN A N 1
ATOM 1387 C CA . GLN A 1 167 ? 14.519 -0.612 18.378 1.00 73.25 167 GLN A CA 1
ATOM 1388 C C . GLN A 1 167 ? 15.089 -2.033 18.469 1.00 73.25 167 GLN A C 1
ATOM 1390 O O . GLN A 1 167 ? 16.257 -2.197 18.804 1.00 73.25 167 GLN A O 1
ATOM 1395 N N . ARG A 1 168 ? 14.317 -3.070 18.106 1.00 67.75 168 ARG A N 1
ATOM 1396 C CA . ARG A 1 168 ? 14.808 -4.464 18.137 1.00 67.75 168 ARG A CA 1
ATOM 1397 C C . ARG A 1 168 ? 15.947 -4.758 17.161 1.00 67.75 168 ARG A C 1
ATOM 1399 O O . ARG A 1 168 ? 16.629 -5.750 17.354 1.00 67.75 168 ARG A O 1
ATOM 1406 N N . ARG A 1 169 ? 16.143 -3.947 16.116 1.00 59.41 169 ARG A N 1
ATOM 1407 C CA . ARG A 1 169 ? 17.281 -4.094 15.189 1.00 59.41 169 ARG A CA 1
ATOM 1408 C C . ARG A 1 169 ? 18.602 -3.555 15.752 1.00 59.41 169 ARG A C 1
ATOM 1410 O O . ARG A 1 169 ? 19.628 -3.759 15.113 1.00 59.41 169 ARG A O 1
ATOM 1417 N N . LEU A 1 170 ? 18.573 -2.828 16.872 1.00 54.09 170 LEU A N 1
ATOM 1418 C CA . LEU A 1 170 ? 19.755 -2.221 17.500 1.00 54.09 170 LEU A CA 1
ATOM 1419 C C . LEU A 1 170 ? 20.401 -3.113 18.577 1.00 54.09 170 LEU A C 1
ATOM 1421 O O . LEU A 1 170 ? 21.407 -2.712 19.157 1.00 54.09 170 LEU A O 1
ATOM 1425 N N . PHE A 1 171 ? 19.836 -4.297 18.824 1.00 42.16 171 PHE A N 1
ATOM 1426 C CA . PHE A 1 171 ? 20.347 -5.334 19.723 1.00 42.16 171 PHE A CA 1
ATOM 1427 C C . PHE A 1 171 ? 20.538 -6.636 18.941 1.00 42.16 171 PHE A C 1
ATOM 1429 O O . PHE A 1 171 ? 21.369 -7.456 19.381 1.00 42.16 171 PHE A O 1
#

Foldseek 3Di:
DDDDDDDDQDDDDDDDDPDRPPPPPPDDQAEEEAEDPALQRAFVVVVVVQLLPLWYKYWYWDRLVRLVVCVVVVVQVSVCRSLVHSCLCPPLVVDPDSVVSVLSSVQSSQVSSVVSQKDRDDDPPPLLALWDFDADPVRHTDTIIHIIGNDVVSVVVSNVVVVVVVVVVVD

pLDDT: mean 80.61, std 17.92, range [33.31, 97.75]

Sequence (171 aa):
MGMPIKKSRRFVRRSTKWIAIEAKCGGSLNLAFVDPEGPEDLNWHTIHRLAQVNRMDMIINFPTSGITRLFASENYETVDKFFGTDEWRQNTLREEKAAVKRRRWIDLYRRRLQPYGYHVVTSEDVSALREYIARNSRNAQLYTLIFVSKHELGDKLWQGVLDYLKQRRLF